Protein AF-T1CLF6-F1 (afdb_monomer_lite)

InterPro domains:
  IPR001656 Pseudouridine synthase, TruD [PF01142] (1-74)
  IPR020103 Pseudouridine synthase, catalytic domain superfamily [SSF55120] (7-76)
  IPR042214 Pseudouridine synthase, TruD, catalytic domain [G3DSA:3.30.2350.20] (1-78)

Sequence (80 aa):
GRPGELLGALLAAEAVDPAGFRTPALPEVASRGAARPIVVPLPPLGLTAEPPDAVRFRFALPKGSYATVLLREFLKAPAA

pLDDT: mean 92.25, std 7.34, range [54.0, 98.06]

Structure (mmCIF, N/CA/C/O backbone):
data_AF-T1CLF6-F1
#
_entry.id   AF-T1CLF6-F1
#
loop_
_atom_site.group_PDB
_atom_site.id
_atom_site.type_symbol
_atom_site.label_atom_id
_atom_site.label_alt_id
_atom_site.label_comp_id
_atom_site.label_asym_id
_atom_site.label_entity_id
_atom_site.label_seq_id
_atom_site.pdbx_PDB_ins_code
_atom_site.Cartn_x
_atom_site.Cartn_y
_atom_site.Cartn_z
_atom_site.occupancy
_atom_site.B_iso_or_equiv
_atom_site.auth_seq_id
_atom_site.auth_comp_id
_atom_site.auth_asym_id
_atom_site.auth_atom_id
_atom_site.pdbx_PDB_model_num
ATOM 1 N N . GLY A 1 1 ? 17.626 -14.730 -8.043 1.00 91.81 1 GLY A N 1
ATOM 2 C CA . GLY A 1 1 ? 17.204 -15.035 -6.666 1.00 91.81 1 GLY A CA 1
ATOM 3 C C . GLY A 1 1 ? 15.698 -14.988 -6.636 1.00 91.81 1 GLY A C 1
ATOM 4 O O . GLY A 1 1 ? 15.137 -14.133 -7.316 1.00 91.81 1 GLY A O 1
ATOM 5 N N . ARG A 1 2 ? 15.056 -15.878 -5.870 1.00 94.06 2 ARG A N 1
ATOM 6 C CA . ARG A 1 2 ? 13.626 -16.211 -6.011 1.00 94.06 2 ARG A CA 1
ATOM 7 C C . ARG A 1 2 ? 12.665 -15.025 -6.233 1.00 94.06 2 ARG A C 1
ATOM 9 O O . ARG A 1 2 ? 11.840 -15.132 -7.134 1.00 94.06 2 ARG A O 1
ATOM 16 N N . PRO A 1 3 ? 12.756 -13.885 -5.516 1.00 91.94 3 PRO A N 1
ATOM 17 C CA . PRO A 1 3 ? 11.878 -12.739 -5.782 1.00 91.94 3 PRO A CA 1
ATOM 18 C C . PRO A 1 3 ? 11.995 -12.167 -7.204 1.00 91.94 3 PRO A C 1
ATOM 20 O O . PRO A 1 3 ? 10.987 -11.824 -7.812 1.00 91.94 3 PRO A O 1
ATOM 23 N N . GLY A 1 4 ? 13.211 -12.086 -7.753 1.00 92.19 4 GLY A N 1
ATOM 24 C CA . GLY A 1 4 ? 13.444 -11.586 -9.110 1.00 92.19 4 GLY A CA 1
ATOM 25 C C . GLY A 1 4 ? 12.965 -12.555 -10.191 1.00 92.19 4 GLY A C 1
ATOM 26 O O . GLY A 1 4 ? 12.450 -12.118 -11.212 1.00 92.19 4 GLY A O 1
ATOM 27 N N . GLU A 1 5 ? 13.074 -13.862 -9.942 1.00 96.44 5 GLU A N 1
ATOM 28 C CA . GLU A 1 5 ? 12.533 -14.894 -10.839 1.00 96.44 5 GLU A CA 1
ATOM 29 C C . GLU A 1 5 ? 11.000 -14.830 -10.898 1.00 96.44 5 GLU A C 1
ATOM 31 O O . GLU A 1 5 ? 10.430 -14.846 -11.986 1.00 96.44 5 GLU A O 1
ATOM 36 N N . LEU A 1 6 ? 10.335 -14.670 -9.746 1.00 95.94 6 LEU A N 1
ATOM 37 C CA . LEU A 1 6 ? 8.880 -14.484 -9.677 1.00 95.94 6 LEU A CA 1
ATOM 38 C C . LEU A 1 6 ? 8.428 -13.202 -10.385 1.00 95.94 6 LEU A C 1
ATOM 40 O O . LEU A 1 6 ? 7.456 -13.231 -11.135 1.00 95.94 6 LEU A O 1
ATOM 44 N N . LEU A 1 7 ? 9.143 -12.091 -10.178 1.00 94.06 7 LEU A N 1
ATOM 45 C CA . LEU A 1 7 ? 8.857 -10.835 -10.871 1.00 94.06 7 LEU A CA 1
ATOM 46 C C . LEU A 1 7 ? 9.020 -10.983 -12.389 1.00 94.06 7 LEU A C 1
ATOM 48 O O . LEU A 1 7 ? 8.155 -10.538 -13.133 1.00 94.06 7 LEU A O 1
ATOM 52 N N . GLY A 1 8 ? 10.098 -11.625 -12.848 1.00 95.44 8 GLY A N 1
ATOM 53 C CA . GLY A 1 8 ? 10.332 -11.868 -14.271 1.00 95.44 8 GLY A CA 1
ATOM 54 C C . GLY A 1 8 ? 9.234 -12.720 -14.909 1.00 95.44 8 GLY A C 1
ATOM 55 O O . GLY A 1 8 ? 8.739 -12.375 -15.978 1.00 95.44 8 GLY A O 1
ATOM 56 N N . ALA A 1 9 ? 8.801 -13.785 -14.227 1.00 97.31 9 ALA A N 1
ATOM 57 C CA . ALA A 1 9 ? 7.697 -14.625 -14.686 1.00 97.31 9 ALA A CA 1
ATOM 58 C C . ALA A 1 9 ? 6.369 -13.852 -14.771 1.00 97.31 9 ALA A C 1
ATOM 60 O O . ALA A 1 9 ? 5.642 -14.005 -15.750 1.00 97.31 9 ALA A O 1
ATOM 61 N N . LEU A 1 10 ? 6.074 -12.994 -13.787 1.00 97.00 10 LEU A N 1
ATOM 62 C CA . LEU A 1 10 ? 4.876 -12.149 -13.792 1.00 97.00 10 LEU A CA 1
ATOM 63 C C . LEU A 1 10 ? 4.903 -11.129 -14.936 1.00 97.00 10 LEU A C 1
ATOM 65 O O . LEU A 1 10 ? 3.930 -11.009 -15.667 1.00 97.00 10 LEU A O 1
ATOM 69 N N . LEU A 1 11 ? 6.021 -10.422 -15.127 1.00 96.62 11 LEU A N 1
ATOM 70 C CA . LEU A 1 11 ? 6.164 -9.450 -16.216 1.00 96.62 11 LEU A CA 1
ATOM 71 C C . LEU A 1 11 ? 5.997 -10.106 -17.591 1.00 96.62 11 LEU A C 1
ATOM 73 O O . LEU A 1 11 ? 5.335 -9.542 -18.456 1.00 96.62 11 LEU A O 1
ATOM 77 N N . ALA A 1 12 ? 6.546 -11.312 -17.775 1.00 96.75 12 ALA A N 1
ATOM 78 C CA . ALA A 1 12 ? 6.362 -12.083 -18.999 1.00 96.75 12 ALA A CA 1
ATOM 79 C C . ALA A 1 12 ? 4.896 -12.500 -19.210 1.00 96.75 12 ALA A C 1
ATOM 81 O O . ALA A 1 12 ? 4.396 -12.394 -20.328 1.00 96.75 12 ALA A O 1
ATOM 82 N N . ALA A 1 13 ? 4.203 -12.935 -18.151 1.00 98.06 13 ALA A N 1
ATOM 83 C CA . ALA A 1 13 ? 2.788 -13.307 -18.211 1.00 98.06 13 ALA A CA 1
ATOM 84 C C . ALA A 1 13 ? 1.877 -12.118 -18.564 1.00 98.06 13 ALA A C 1
ATOM 86 O O . ALA A 1 13 ? 0.934 -12.277 -19.332 1.00 98.06 13 ALA A O 1
ATOM 87 N N . GLU A 1 14 ? 2.201 -10.926 -18.062 1.00 97.75 14 GLU A N 1
ATOM 88 C CA . GLU A 1 14 ? 1.487 -9.676 -18.352 1.00 97.75 14 GLU A CA 1
ATOM 89 C C . GLU A 1 14 ? 1.977 -8.985 -19.645 1.00 97.75 14 GLU A C 1
ATOM 91 O O . GLU A 1 14 ? 1.518 -7.893 -19.973 1.00 97.75 14 GLU A O 1
ATOM 96 N N . ALA A 1 15 ? 2.923 -9.592 -20.379 1.00 97.50 15 ALA A N 1
ATOM 97 C CA . ALA A 1 15 ? 3.562 -9.033 -21.578 1.00 97.50 15 ALA A CA 1
ATOM 98 C C . ALA A 1 15 ? 4.144 -7.611 -21.386 1.00 97.50 15 ALA A C 1
ATOM 100 O O . ALA A 1 15 ? 4.121 -6.779 -22.296 1.00 97.50 15 ALA A O 1
ATOM 101 N N . VAL A 1 16 ? 4.692 -7.329 -20.200 1.00 96.69 16 VAL A N 1
ATOM 102 C CA . VAL A 1 16 ? 5.289 -6.034 -19.847 1.00 96.69 16 VAL A CA 1
ATOM 103 C C . VAL A 1 16 ? 6.807 -6.081 -20.013 1.00 96.69 16 VAL A C 1
ATOM 105 O O . VAL A 1 16 ? 7.493 -6.828 -19.317 1.00 96.69 16 VAL A O 1
ATOM 108 N N . ASP A 1 17 ? 7.347 -5.216 -20.875 1.00 95.25 17 ASP A N 1
ATOM 109 C CA . ASP A 1 17 ? 8.791 -4.995 -21.004 1.00 95.25 17 ASP A CA 1
ATOM 110 C C . ASP A 1 17 ? 9.266 -3.851 -20.079 1.00 95.25 17 ASP A C 1
ATOM 112 O O . ASP A 1 17 ? 8.864 -2.696 -20.269 1.00 95.25 17 ASP A O 1
ATOM 116 N N . PRO A 1 18 ? 10.167 -4.113 -19.108 1.00 92.88 18 PRO A N 1
ATOM 117 C CA . PRO A 1 18 ? 10.757 -3.080 -18.257 1.00 92.88 18 PRO A CA 1
ATOM 118 C C . PRO A 1 18 ? 11.444 -1.931 -19.006 1.00 92.88 18 PRO A C 1
ATOM 120 O O . PRO A 1 18 ? 11.555 -0.828 -18.463 1.00 92.88 18 PRO A O 1
ATOM 123 N N . ALA A 1 19 ? 11.929 -2.150 -20.232 1.00 93.56 19 ALA A N 1
ATOM 124 C CA . ALA A 1 19 ? 12.521 -1.084 -21.037 1.00 93.56 19 ALA A CA 1
ATOM 125 C C . ALA A 1 19 ? 11.507 0.028 -21.364 1.00 93.56 19 ALA A C 1
ATOM 127 O O . ALA A 1 19 ? 11.902 1.189 -21.493 1.00 93.56 19 ALA A O 1
ATOM 128 N N . GLY A 1 20 ? 10.208 -0.296 -21.394 1.00 94.62 20 GLY A N 1
ATOM 129 C CA . GLY A 1 20 ? 9.120 0.650 -21.642 1.00 94.62 20 GLY A CA 1
ATOM 130 C C . GLY A 1 20 ? 9.020 1.789 -20.621 1.00 94.62 20 GLY A C 1
ATOM 131 O O . GLY A 1 20 ? 8.497 2.850 -20.943 1.00 94.62 20 GLY A O 1
ATOM 132 N N . PHE A 1 21 ? 9.586 1.635 -19.419 1.00 95.56 21 PHE A N 1
ATOM 133 C CA . PHE A 1 21 ? 9.590 2.689 -18.396 1.00 95.56 21 PHE A CA 1
ATOM 134 C C . PHE A 1 21 ? 10.698 3.745 -18.583 1.00 95.56 21 PHE A C 1
ATOM 136 O O . PHE A 1 21 ? 10.751 4.712 -17.823 1.00 95.56 21 PHE A O 1
ATOM 143 N N . ARG A 1 22 ? 11.595 3.589 -19.570 1.00 94.69 22 ARG A N 1
ATOM 144 C CA . ARG A 1 22 ? 12.724 4.501 -19.847 1.00 94.69 22 ARG A CA 1
ATOM 145 C C . ARG A 1 22 ? 12.402 5.536 -20.932 1.00 94.69 22 ARG A C 1
ATOM 147 O O . ARG A 1 22 ? 13.265 5.810 -21.752 1.00 94.69 22 ARG A O 1
ATOM 154 N N . THR A 1 23 ? 11.178 6.055 -20.978 1.00 95.00 23 THR A N 1
ATOM 155 C CA . THR A 1 23 ? 10.594 6.901 -22.042 1.00 95.00 23 THR A CA 1
ATOM 156 C C . THR A 1 23 ? 11.490 8.076 -22.496 1.00 95.00 23 THR A C 1
ATOM 158 O O . THR A 1 23 ? 11.397 9.164 -21.932 1.00 95.00 23 THR A O 1
ATOM 161 N N . PRO A 1 24 ? 12.334 7.943 -23.547 1.00 94.62 24 PRO A N 1
ATOM 162 C CA . PRO A 1 24 ? 13.317 8.985 -23.878 1.00 94.62 24 PRO A CA 1
ATOM 163 C C . PRO A 1 24 ? 12.675 10.229 -24.495 1.00 94.62 24 PRO A C 1
ATOM 165 O O . PRO A 1 24 ? 13.185 11.332 -24.341 1.00 94.62 24 PRO A O 1
ATOM 168 N N . ALA A 1 25 ? 11.549 10.041 -25.190 1.00 95.69 25 ALA A N 1
ATOM 169 C CA . ALA A 1 25 ? 10.776 11.126 -25.786 1.00 95.69 25 ALA A CA 1
ATOM 170 C C . ALA A 1 25 ? 10.018 11.968 -24.743 1.00 95.69 25 ALA A C 1
ATOM 172 O O . ALA A 1 25 ? 9.708 13.120 -25.023 1.00 95.69 25 ALA A O 1
ATOM 173 N N . LEU A 1 26 ? 9.734 11.400 -23.562 1.00 95.81 26 LEU A N 1
ATOM 174 C CA . LEU A 1 26 ? 9.065 12.060 -22.432 1.00 95.81 26 LEU A CA 1
ATOM 175 C C . LEU A 1 26 ? 9.757 11.643 -21.119 1.00 95.81 26 LEU A C 1
ATOM 177 O O . LEU A 1 26 ? 9.263 10.763 -20.402 1.00 95.81 26 LEU A O 1
ATOM 181 N N . PRO A 1 27 ? 10.954 12.181 -20.821 1.00 94.62 27 PRO A N 1
ATOM 182 C CA . PRO A 1 27 ? 11.744 11.760 -19.664 1.00 94.62 27 PRO A CA 1
ATOM 183 C C . PRO A 1 27 ? 11.055 11.994 -18.311 1.00 94.62 27 PRO A C 1
ATOM 185 O O . PRO A 1 27 ? 11.361 11.306 -17.340 1.00 94.62 27 PRO A O 1
ATOM 188 N N . GLU A 1 28 ? 10.127 12.945 -18.228 1.00 96.75 28 GLU A N 1
ATOM 189 C CA . GLU A 1 28 ? 9.389 13.320 -17.020 1.00 96.75 28 GLU A CA 1
ATOM 190 C C . GLU A 1 28 ? 8.400 12.252 -16.540 1.00 96.75 28 GLU A C 1
ATOM 192 O O . GLU A 1 28 ? 8.070 12.218 -15.355 1.00 96.75 28 GLU A O 1
ATOM 197 N N . VAL A 1 29 ? 7.960 11.358 -17.433 1.00 96.06 29 VAL A N 1
ATOM 198 C CA . VAL A 1 29 ? 7.118 10.204 -17.076 1.00 96.06 29 VAL A CA 1
ATOM 199 C C . VAL A 1 29 ? 7.925 8.914 -16.913 1.00 96.06 29 VAL A C 1
ATOM 201 O O . VAL A 1 29 ? 7.360 7.877 -16.559 1.00 96.06 29 VAL A O 1
ATOM 204 N N . ALA A 1 30 ? 9.243 8.961 -17.138 1.00 96.44 30 ALA A N 1
ATOM 205 C CA . ALA A 1 30 ? 10.099 7.799 -16.963 1.00 96.44 30 ALA A CA 1
ATOM 206 C C . ALA A 1 30 ? 10.129 7.379 -15.485 1.00 96.44 30 ALA A C 1
ATOM 208 O O . ALA A 1 30 ? 10.282 8.201 -14.579 1.00 96.44 30 ALA A O 1
ATOM 209 N N . SER A 1 31 ? 10.039 6.075 -15.229 1.00 95.81 31 SER A N 1
ATOM 210 C CA . SER A 1 31 ? 10.030 5.526 -13.873 1.00 95.81 31 SER A CA 1
ATOM 211 C C . SER A 1 31 ? 11.190 4.564 -13.677 1.00 95.81 31 SER A C 1
ATOM 213 O O . SER A 1 31 ? 11.326 3.567 -14.381 1.00 95.81 31 SER A O 1
ATOM 215 N N . ARG A 1 32 ? 12.033 4.837 -12.674 1.00 93.69 32 ARG A N 1
ATOM 216 C CA . ARG A 1 32 ? 13.128 3.928 -12.286 1.00 93.69 32 ARG A CA 1
ATOM 217 C C . ARG A 1 32 ? 12.641 2.688 -11.532 1.00 93.69 32 ARG A C 1
ATOM 219 O O . ARG A 1 32 ? 13.409 1.743 -11.373 1.00 93.69 32 ARG A O 1
ATOM 226 N N . GLY A 1 33 ? 11.394 2.701 -11.061 1.00 92.62 33 GLY A N 1
ATOM 227 C CA . GLY A 1 33 ? 10.879 1.717 -10.117 1.00 92.62 33 GLY A CA 1
ATOM 228 C C . GLY A 1 33 ? 11.455 1.887 -8.707 1.00 92.62 33 GLY A C 1
ATOM 229 O O . GLY A 1 33 ? 12.448 2.579 -8.478 1.00 92.62 33 GLY A O 1
ATOM 230 N N . ALA A 1 34 ? 10.799 1.257 -7.738 1.00 91.81 34 ALA A N 1
ATOM 231 C CA . ALA A 1 34 ? 11.241 1.195 -6.351 1.00 91.81 34 ALA A CA 1
ATOM 232 C C . ALA A 1 34 ? 10.733 -0.100 -5.711 1.00 91.81 34 ALA A C 1
ATOM 234 O O . ALA A 1 34 ? 9.680 -0.615 -6.087 1.00 91.81 34 ALA A O 1
ATOM 235 N N . ALA A 1 35 ? 11.461 -0.609 -4.720 1.00 90.56 35 ALA A N 1
ATOM 236 C CA . ALA A 1 35 ? 10.984 -1.709 -3.894 1.00 90.56 35 ALA A CA 1
ATOM 237 C C . ALA A 1 35 ? 10.156 -1.157 -2.728 1.00 90.56 35 ALA A C 1
ATOM 239 O O . ALA A 1 35 ? 10.557 -0.192 -2.074 1.00 90.56 35 ALA A O 1
ATOM 240 N N . ARG A 1 36 ? 9.017 -1.789 -2.441 1.00 90.88 36 ARG A N 1
ATOM 241 C CA . ARG A 1 36 ? 8.158 -1.436 -1.309 1.00 90.88 36 ARG A CA 1
ATOM 242 C C . ARG A 1 36 ? 7.889 -2.674 -0.449 1.00 90.88 36 ARG A C 1
ATOM 244 O O . ARG A 1 36 ? 7.575 -3.722 -1.012 1.00 90.88 36 ARG A O 1
ATOM 251 N N . PRO A 1 37 ? 7.974 -2.578 0.891 1.00 90.88 37 PRO A N 1
ATOM 252 C CA . PRO A 1 37 ? 7.549 -3.661 1.771 1.00 90.88 37 PRO A CA 1
ATOM 253 C C . PRO A 1 37 ? 6.085 -4.038 1.522 1.00 90.88 37 PRO A C 1
ATOM 255 O O . PRO A 1 37 ? 5.221 -3.162 1.465 1.00 90.88 37 PRO A O 1
ATOM 258 N N . ILE A 1 38 ? 5.817 -5.339 1.391 1.00 91.62 38 ILE A N 1
ATOM 259 C CA . ILE A 1 38 ? 4.461 -5.873 1.185 1.00 91.62 38 ILE A CA 1
ATOM 260 C C . ILE A 1 38 ? 3.625 -5.856 2.472 1.00 91.62 38 ILE A C 1
ATOM 262 O O . ILE A 1 38 ? 2.410 -5.695 2.419 1.00 91.62 38 ILE A O 1
ATOM 266 N N . VAL A 1 39 ? 4.275 -5.967 3.634 1.00 92.69 39 VAL A N 1
ATOM 267 C CA . VAL A 1 39 ? 3.628 -5.864 4.947 1.00 92.69 39 VAL A CA 1
ATOM 268 C C . VAL A 1 39 ? 3.937 -4.498 5.549 1.00 92.69 39 VAL A C 1
ATOM 270 O O . VAL A 1 39 ? 5.101 -4.104 5.641 1.00 92.69 39 VAL A O 1
ATOM 273 N N . VAL A 1 40 ? 2.896 -3.782 5.977 1.00 91.38 40 VAL A N 1
ATOM 274 C CA . VAL A 1 40 ? 3.048 -2.553 6.764 1.00 91.38 40 VAL A CA 1
ATOM 275 C C . VAL A 1 40 ? 3.293 -2.952 8.221 1.00 91.38 40 VAL A C 1
ATOM 277 O O . VAL A 1 40 ? 2.429 -3.603 8.810 1.00 91.38 40 VAL A O 1
ATOM 280 N N . PRO A 1 41 ? 4.435 -2.581 8.828 1.00 88.50 41 PRO A N 1
ATOM 281 C CA . PRO A 1 41 ? 4.651 -2.827 10.245 1.00 88.50 41 PRO A CA 1
ATOM 282 C C . PRO A 1 41 ? 3.678 -1.963 11.046 1.00 88.50 41 PRO A C 1
ATOM 284 O O . PRO A 1 41 ? 3.668 -0.737 10.910 1.00 88.50 41 PRO A O 1
ATOM 287 N N . LEU A 1 42 ? 2.847 -2.606 11.863 1.00 84.75 42 LEU A N 1
ATOM 288 C CA . LEU A 1 42 ? 1.854 -1.919 12.675 1.00 84.75 42 LEU A CA 1
ATOM 289 C C . LEU A 1 42 ? 2.384 -1.749 14.110 1.00 84.75 42 LEU A C 1
ATOM 291 O O . LEU A 1 42 ? 2.706 -2.752 14.749 1.00 84.75 42 LEU A O 1
ATOM 295 N N . PRO A 1 43 ? 2.489 -0.514 14.637 1.00 80.38 43 PRO A N 1
ATOM 296 C CA . PRO A 1 43 ? 2.740 -0.289 16.059 1.00 80.38 43 PRO A CA 1
ATOM 297 C C . PRO A 1 43 ? 1.523 -0.734 16.897 1.00 80.38 43 PRO A C 1
ATOM 299 O O . PRO A 1 43 ? 0.504 -1.131 16.334 1.00 80.38 43 PRO A O 1
ATOM 302 N N . PRO A 1 44 ? 1.581 -0.662 18.239 1.00 89.75 44 PRO A N 1
ATOM 303 C CA . PRO A 1 44 ? 0.447 -1.029 19.082 1.00 89.75 44 PRO A CA 1
ATOM 304 C C . PRO A 1 44 ? -0.864 -0.362 18.639 1.00 89.75 44 PRO A C 1
ATOM 306 O O . PRO A 1 44 ? -0.943 0.862 18.500 1.00 89.75 44 PRO A O 1
ATOM 309 N N . LEU A 1 45 ? -1.880 -1.192 18.406 1.00 94.44 45 LEU A N 1
ATOM 310 C CA . LEU A 1 45 ? -3.214 -0.784 17.982 1.00 94.44 45 LEU A CA 1
ATOM 311 C C . LEU A 1 45 ? -4.108 -0.608 19.212 1.00 94.44 45 LEU A C 1
ATOM 313 O O . LEU A 1 45 ? -4.335 -1.557 19.959 1.00 94.44 45 LEU A O 1
ATOM 317 N N . GLY A 1 46 ? -4.631 0.599 19.414 1.00 96.12 46 GLY A N 1
ATOM 318 C CA . GLY A 1 46 ? -5.661 0.877 20.410 1.00 96.12 46 GLY A CA 1
ATOM 319 C C . GLY A 1 46 ? -7.053 0.749 19.803 1.00 96.12 46 GLY A C 1
ATOM 320 O O . GLY A 1 46 ? -7.333 1.387 18.787 1.00 96.12 46 GLY A O 1
ATOM 321 N N . LEU A 1 47 ? -7.918 -0.041 20.437 1.00 96.06 47 LEU A N 1
ATOM 322 C CA . LEU A 1 47 ? -9.328 -0.190 20.078 1.00 96.06 47 LEU A CA 1
ATOM 323 C C . LEU A 1 47 ? -10.193 0.161 21.287 1.00 96.06 47 LEU A C 1
ATOM 325 O O . LEU A 1 47 ? -9.897 -0.251 22.409 1.00 96.06 47 LEU A O 1
ATOM 329 N N . THR A 1 48 ? -11.256 0.924 21.075 1.00 97.56 48 THR A N 1
ATOM 330 C CA . THR A 1 48 ? -12.215 1.277 22.129 1.00 97.56 48 THR A CA 1
ATOM 331 C C . THR A 1 48 ? -13.621 1.193 21.562 1.00 97.56 48 THR A C 1
ATOM 333 O O . THR A 1 48 ? -13.891 1.797 20.528 1.00 97.56 48 THR A O 1
ATOM 336 N N . ALA A 1 49 ? -14.499 0.429 22.210 1.00 96.75 49 ALA A N 1
ATOM 337 C CA . ALA A 1 49 ? -15.910 0.391 21.846 1.00 96.75 49 ALA A CA 1
ATOM 338 C C . ALA A 1 49 ? -16.578 1.720 22.230 1.00 96.75 49 ALA A C 1
ATOM 340 O O . ALA A 1 49 ? -16.345 2.243 23.318 1.00 96.75 49 ALA A O 1
ATOM 341 N N . GLU A 1 50 ? -17.392 2.252 21.330 1.00 96.81 50 GLU A N 1
ATOM 342 C CA . GLU A 1 50 ? -18.122 3.509 21.466 1.00 96.81 50 GLU A CA 1
ATOM 343 C C . GLU A 1 50 ? -19.617 3.231 21.208 1.00 96.81 50 GLU A C 1
ATOM 345 O O . GLU A 1 50 ? -19.949 2.529 20.249 1.00 96.81 50 GLU A O 1
ATOM 350 N N . PRO A 1 51 ? -20.546 3.750 22.028 1.00 92.62 51 PRO A N 1
ATOM 351 C CA . PRO A 1 51 ? -21.980 3.608 21.773 1.00 92.62 51 PRO A CA 1
ATOM 352 C C . PRO A 1 51 ? -22.428 4.354 20.497 1.00 92.62 51 PRO A C 1
ATOM 354 O O . PRO A 1 51 ? -21.842 5.386 20.164 1.00 92.62 51 PRO A O 1
ATOM 357 N N . PRO A 1 52 ? -23.508 3.925 19.811 1.00 90.75 52 PRO A N 1
ATOM 358 C CA . PRO A 1 52 ? -24.335 2.751 20.108 1.00 90.75 52 PRO A CA 1
ATOM 359 C C . PRO A 1 52 ? -23.789 1.424 19.546 1.00 90.75 52 PRO A C 1
ATOM 361 O O . PRO A 1 52 ? -24.114 0.382 20.099 1.00 90.75 52 PRO A O 1
ATOM 364 N N . ASP A 1 53 ? -22.971 1.456 18.491 1.00 93.12 53 ASP A N 1
ATOM 365 C CA . ASP A 1 53 ? -22.305 0.283 17.896 1.00 93.12 53 ASP A CA 1
ATOM 366 C C . ASP A 1 53 ? -21.130 0.747 17.018 1.00 93.12 53 ASP A C 1
ATOM 368 O O . ASP A 1 53 ? -21.173 0.735 15.787 1.00 93.12 53 ASP A O 1
ATOM 372 N N . ALA A 1 54 ? -20.108 1.311 17.656 1.00 94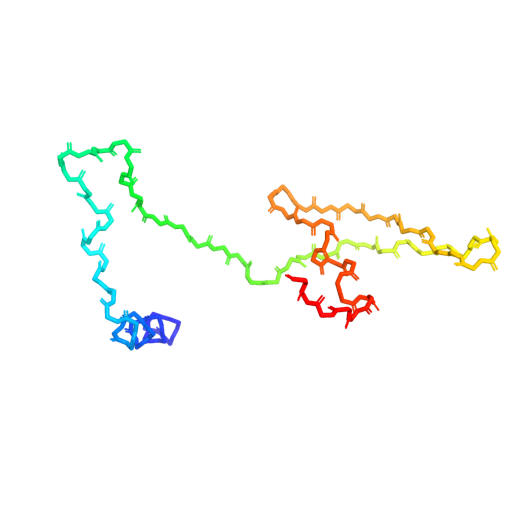.38 54 ALA A N 1
ATOM 373 C CA . ALA A 1 54 ? -18.941 1.852 16.978 1.00 94.3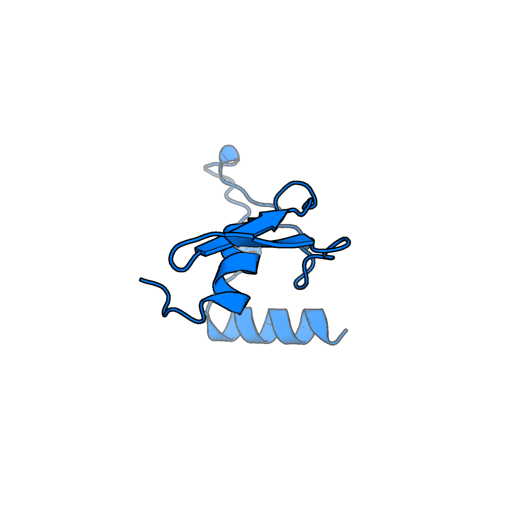8 54 ALA A CA 1
ATOM 374 C C . ALA A 1 54 ? -17.646 1.396 17.655 1.00 94.38 54 ALA A C 1
ATOM 376 O O . ALA A 1 54 ? -17.607 1.035 18.830 1.00 94.38 54 ALA A O 1
ATOM 377 N N . VAL A 1 55 ? -16.546 1.438 16.903 1.00 95.62 55 VAL A N 1
ATOM 378 C C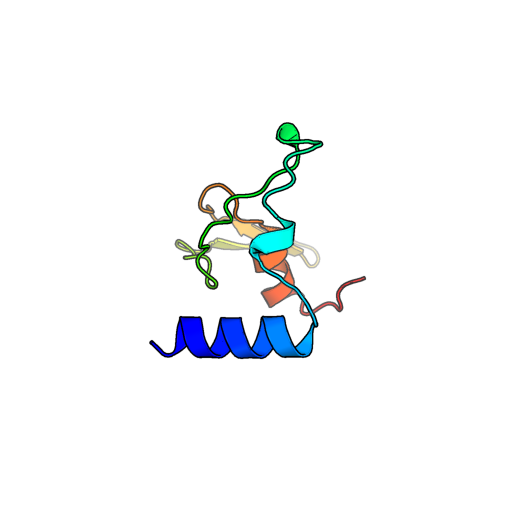A . VAL A 1 55 ? -15.202 1.175 17.425 1.00 95.62 55 VAL A CA 1
ATOM 379 C C . VAL A 1 55 ? -14.290 2.326 17.028 1.00 95.62 55 VAL A C 1
ATOM 381 O O . VAL A 1 55 ? -14.124 2.635 15.847 1.00 95.62 55 VAL A O 1
ATOM 384 N N . ARG A 1 56 ? -13.659 2.954 18.018 1.00 95.75 56 ARG A N 1
ATOM 385 C CA . ARG A 1 56 ? -12.595 3.934 17.819 1.00 95.75 56 ARG A CA 1
ATOM 386 C C . ARG A 1 56 ? -11.257 3.218 17.690 1.00 95.75 56 ARG A C 1
ATOM 388 O O . ARG A 1 56 ? -10.841 2.494 18.592 1.00 95.75 56 ARG A O 1
ATOM 395 N N . PHE A 1 57 ? -10.558 3.489 16.593 1.00 96.25 57 PHE A N 1
ATOM 396 C CA . PHE A 1 57 ? -9.206 3.002 16.339 1.00 96.25 57 PHE A CA 1
ATOM 397 C C . PHE A 1 57 ? -8.181 4.103 16.641 1.00 96.25 57 PHE A C 1
ATOM 399 O O . PHE A 1 57 ? -8.362 5.256 16.249 1.00 96.25 57 PHE A O 1
ATOM 406 N N . ARG A 1 58 ? -7.072 3.748 17.293 1.00 96.38 58 ARG A N 1
ATOM 407 C CA . ARG A 1 58 ? -5.912 4.621 17.509 1.00 96.38 58 ARG A CA 1
ATOM 408 C C . ARG A 1 58 ? -4.636 3.873 17.147 1.00 96.38 58 ARG A C 1
ATOM 410 O O . ARG A 1 58 ? -4.276 2.904 17.804 1.00 96.38 58 ARG A O 1
ATOM 417 N N . PHE A 1 59 ? -3.943 4.339 16.119 1.00 95.06 59 PHE A N 1
ATOM 418 C CA . PHE A 1 59 ? -2.691 3.753 15.647 1.00 95.06 59 PHE A CA 1
ATOM 419 C C . PHE A 1 59 ? -1.849 4.814 14.931 1.00 95.06 59 PHE A C 1
ATOM 421 O O . PHE A 1 59 ? -2.353 5.868 14.546 1.00 95.06 59 PHE A O 1
ATOM 428 N N . ALA A 1 60 ? -0.564 4.523 14.745 1.00 94.19 60 ALA A N 1
ATOM 429 C CA . ALA A 1 60 ? 0.333 5.292 13.890 1.00 94.19 60 ALA A CA 1
ATOM 430 C C . ALA A 1 60 ? 0.761 4.426 12.703 1.00 94.19 60 ALA A C 1
ATOM 432 O O . ALA A 1 60 ? 0.831 3.206 12.823 1.00 94.19 60 ALA A O 1
ATOM 433 N N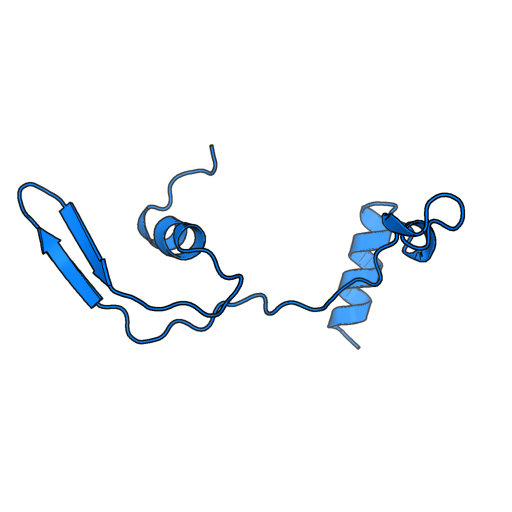 . LEU A 1 61 ? 1.048 5.040 11.558 1.00 93.62 61 LEU A N 1
ATOM 434 C CA . LEU A 1 61 ? 1.523 4.324 10.377 1.00 93.62 61 LEU A CA 1
ATOM 435 C C . LEU A 1 61 ? 2.796 4.967 9.822 1.00 93.62 61 LEU A C 1
ATOM 437 O O . LEU A 1 61 ? 2.935 6.192 9.886 1.00 93.62 61 LEU A O 1
ATOM 441 N N . PRO A 1 62 ? 3.704 4.175 9.225 1.00 92.62 62 PRO A N 1
ATOM 442 C CA . PRO A 1 62 ? 4.827 4.717 8.473 1.00 92.62 62 PRO A CA 1
ATOM 443 C C . PRO A 1 62 ? 4.353 5.596 7.311 1.00 92.62 62 PRO A C 1
ATOM 445 O O . PRO A 1 62 ? 3.315 5.324 6.696 1.00 92.62 62 PRO A O 1
ATOM 448 N N . LYS A 1 63 ? 5.157 6.602 6.947 1.00 92.06 63 LYS A N 1
ATOM 449 C CA . LYS A 1 63 ? 4.904 7.455 5.776 1.00 92.06 63 LYS A CA 1
ATOM 450 C C . LYS A 1 63 ? 4.617 6.605 4.531 1.00 92.06 63 LYS A C 1
ATOM 452 O O . LYS A 1 63 ? 5.315 5.634 4.253 1.00 92.06 63 LYS A O 1
ATOM 457 N N . GLY A 1 64 ? 3.597 7.006 3.772 1.00 91.50 64 GLY A N 1
ATOM 458 C CA . GLY A 1 64 ? 3.179 6.329 2.541 1.00 91.50 64 GLY A CA 1
ATOM 459 C C . GLY A 1 64 ? 2.291 5.102 2.762 1.00 91.50 64 GLY A C 1
ATOM 460 O O . GLY A 1 64 ? 1.841 4.510 1.784 1.00 91.50 64 GLY A O 1
ATOM 461 N N . SER A 1 65 ? 2.017 4.713 4.009 1.00 92.62 65 SER A N 1
ATOM 462 C CA . SER A 1 65 ? 1.024 3.685 4.342 1.00 92.62 65 SER A CA 1
ATOM 463 C C . SER A 1 65 ? -0.373 4.295 4.464 1.00 92.62 65 SER A C 1
ATOM 465 O O . SER A 1 65 ? -0.516 5.480 4.757 1.00 92.62 65 SER A O 1
ATOM 467 N N . TYR A 1 66 ? -1.406 3.477 4.265 1.00 93.06 66 TYR A N 1
ATOM 468 C CA . TYR A 1 66 ? -2.796 3.929 4.228 1.00 93.06 66 TYR A CA 1
ATOM 469 C C . TYR A 1 66 ? -3.602 3.287 5.358 1.00 93.06 66 TYR A C 1
ATOM 471 O O . TYR A 1 66 ? -3.624 2.064 5.488 1.00 93.06 66 TYR A O 1
ATOM 479 N N . ALA A 1 67 ? -4.309 4.110 6.139 1.00 93.44 67 ALA A N 1
ATOM 480 C CA . ALA A 1 67 ? -5.209 3.653 7.205 1.00 93.44 67 ALA A CA 1
ATOM 481 C C . ALA A 1 67 ? -6.309 2.716 6.683 1.00 93.44 67 ALA A C 1
ATOM 483 O O . ALA A 1 67 ? -6.706 1.775 7.364 1.00 93.44 67 ALA A O 1
ATOM 484 N N . THR A 1 68 ? -6.754 2.933 5.447 1.00 93.25 68 THR A N 1
ATOM 485 C CA . THR A 1 68 ? -7.779 2.116 4.791 1.00 93.25 68 THR A CA 1
ATOM 486 C C . THR A 1 68 ? -7.350 0.666 4.595 1.00 93.25 68 THR A C 1
ATOM 488 O O . THR A 1 68 ? -8.192 -0.217 4.711 1.00 93.25 68 THR A O 1
ATOM 491 N N . VAL A 1 69 ? -6.059 0.389 4.370 1.00 92.38 69 VAL A N 1
ATOM 492 C CA . VAL A 1 69 ? -5.553 -0.992 4.262 1.00 92.38 69 VAL A CA 1
ATOM 493 C C . VAL A 1 69 ? -5.695 -1.719 5.598 1.00 92.38 69 VAL A C 1
ATOM 495 O O . VAL A 1 69 ? -6.102 -2.873 5.611 1.00 92.38 69 VAL A O 1
ATOM 498 N N . LEU A 1 70 ? -5.445 -1.040 6.724 1.00 92.06 70 LEU A N 1
ATOM 499 C CA . LEU A 1 70 ? -5.706 -1.610 8.047 1.00 92.06 70 LEU A CA 1
ATOM 500 C C . LEU A 1 70 ? -7.203 -1.834 8.271 1.00 92.06 70 LEU A C 1
ATOM 502 O O . LEU A 1 70 ? -7.598 -2.923 8.670 1.00 92.06 70 LEU A O 1
ATOM 506 N N . LEU A 1 71 ? -8.043 -0.832 7.995 1.00 92.56 71 LEU A N 1
ATOM 507 C CA . LEU A 1 71 ? -9.490 -0.943 8.216 1.00 92.56 71 LEU A CA 1
ATOM 508 C C . LEU A 1 71 ? -10.124 -2.040 7.356 1.00 92.56 71 LEU A C 1
ATOM 510 O O . LEU A 1 71 ? -11.004 -2.754 7.834 1.00 92.56 71 LEU A O 1
ATOM 514 N N . ARG A 1 72 ? -9.641 -2.235 6.124 1.00 92.75 72 ARG A N 1
ATOM 515 C CA . ARG A 1 72 ? -10.057 -3.338 5.249 1.00 92.75 72 ARG A CA 1
ATOM 516 C C . ARG A 1 72 ? -9.885 -4.696 5.925 1.00 92.75 72 ARG A C 1
ATOM 518 O O . ARG A 1 72 ? -10.747 -5.557 5.772 1.00 92.75 72 ARG A O 1
ATOM 525 N N . GLU A 1 73 ? -8.816 -4.886 6.695 1.00 91.44 73 GLU A N 1
ATOM 526 C CA . GLU A 1 73 ? -8.579 -6.152 7.390 1.00 91.44 73 GLU A CA 1
ATOM 527 C C . GLU A 1 73 ? -9.563 -6.423 8.532 1.00 91.44 73 GLU A C 1
ATOM 529 O O . GLU A 1 73 ? -9.767 -7.587 8.864 1.00 91.44 73 GLU A O 1
ATOM 534 N N . PHE A 1 74 ? -10.218 -5.397 9.080 1.00 91.75 74 PHE A N 1
ATOM 535 C CA . PHE A 1 74 ? -11.285 -5.553 10.075 1.00 91.75 74 PHE A CA 1
ATOM 536 C C . PHE A 1 74 ? -12.662 -5.668 9.431 1.00 91.75 74 PHE A C 1
ATOM 538 O O . PHE A 1 74 ? -13.441 -6.545 9.785 1.00 91.75 74 PHE A O 1
ATOM 545 N N . LEU A 1 75 ? -12.957 -4.788 8.475 1.00 91.94 75 LEU A N 1
ATOM 546 C CA . LEU A 1 75 ? -14.276 -4.715 7.856 1.00 91.94 75 LEU A CA 1
ATOM 547 C C . LEU A 1 75 ? -14.533 -5.885 6.908 1.00 91.94 75 LEU A C 1
ATOM 549 O O . LEU A 1 75 ? -15.686 -6.239 6.688 1.00 91.94 75 LEU A O 1
ATOM 553 N N . LYS A 1 76 ? -13.473 -6.449 6.307 1.00 89.25 76 LYS A N 1
ATOM 554 C CA . LYS A 1 76 ? -13.538 -7.505 5.281 1.00 89.25 76 LYS A CA 1
ATOM 555 C C . LYS A 1 76 ? -14.530 -7.198 4.147 1.00 89.25 76 LYS A 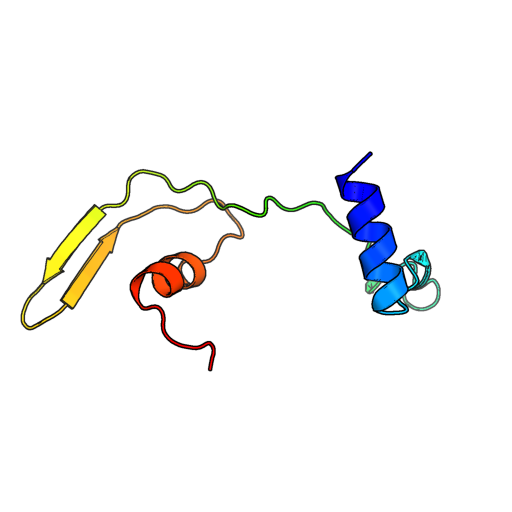C 1
ATOM 557 O O . LYS A 1 76 ? -14.969 -8.103 3.443 1.00 89.25 76 LYS A O 1
ATOM 562 N N . ALA A 1 77 ? -14.862 -5.922 3.959 1.00 75.88 77 ALA A N 1
ATOM 563 C CA . ALA A 1 77 ? -15.761 -5.479 2.913 1.00 75.88 77 ALA A CA 1
ATOM 564 C C . ALA A 1 77 ? -15.094 -5.696 1.544 1.00 75.88 77 ALA A C 1
ATOM 566 O O . ALA A 1 77 ? -13.871 -5.520 1.424 1.00 75.88 77 ALA A O 1
ATOM 567 N N . PRO A 1 78 ? -15.863 -6.080 0.511 1.00 64.69 78 PRO A N 1
ATOM 568 C CA . PRO A 1 78 ? -15.340 -6.139 -0.844 1.00 64.69 78 PRO A CA 1
ATOM 569 C C . PRO A 1 78 ? -14.803 -4.760 -1.247 1.00 64.69 78 PRO A C 1
ATOM 571 O O . PRO A 1 78 ? -15.334 -3.730 -0.828 1.00 64.69 78 PRO A O 1
ATOM 574 N N . ALA A 1 79 ? -13.722 -4.740 -2.030 1.00 60.50 79 ALA A N 1
ATOM 575 C CA . ALA A 1 79 ? -13.323 -3.505 -2.693 1.00 60.50 79 ALA A CA 1
ATOM 576 C C . ALA A 1 79 ? -14.486 -3.091 -3.608 1.00 60.50 79 ALA A C 1
ATOM 578 O O . ALA A 1 79 ? -14.963 -3.928 -4.375 1.00 60.50 79 ALA A O 1
ATOM 579 N N . ALA A 1 80 ? -14.978 -1.863 -3.429 1.00 54.00 80 ALA A N 1
ATOM 580 C CA . ALA A 1 80 ? -16.012 -1.284 -4.282 1.00 54.00 80 ALA A CA 1
ATOM 581 C C . ALA A 1 80 ? -15.513 -1.125 -5.722 1.00 54.00 80 ALA A C 1
ATOM 583 O O . ALA A 1 80 ? -14.296 -0.865 -5.889 1.00 54.00 80 ALA A O 1
#

Organism: NCB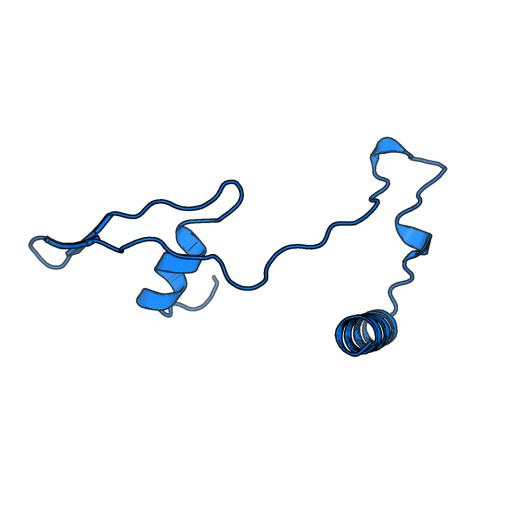I:txid410659

Radius of gyration: 19.39 Å; chains: 1; bounding box: 42×30×48 Å

Secondary structure (DSSP, 8-state):
-HHHHHHHHHHHHTT--GGGG--TTSGGG--------SSPPP-PPEEEEETTTEEEEE----TT--HHHHHHHHH-PPP-

Foldseek 3Di:
DVVVVVVVVVCVVVVHDLVVLCPPVCNVSRDPDDDDDPDWDWDDWDWDADPDGDIDIDTDGPPPDDPVVVVCVVVVDDDD